Protein AF-A0A2T0LGY8-F1 (afdb_monomer_lite)

Secondary structure (DSSP, 8-state):
---------HHHHHHHHHHTT--HHHHHHHTT--HHHHHHHHHHTT-PPPHHHHHHHHHHHHHHHHHHHHHHTTS-----

Sequence (80 aa):
MGGGKGDIRPEGRIADLYRSGWSLVDIAASLDRSIREVVEVLRQNGIPPKPEHLQEAEAHLYRERELSLMFRKRTPSGKS

pLDDT: mean 82.99, std 17.83, range [40.12, 96.88]

Structure (mmCIF, N/CA/C/O backbone):
data_AF-A0A2T0LGY8-F1
#
_entry.id   AF-A0A2T0LGY8-F1
#
loop_
_atom_site.group_PDB
_atom_site.id
_atom_site.type_symbol
_atom_site.label_atom_id
_atom_site.label_alt_id
_atom_site.label_comp_id
_atom_site.label_asym_id
_atom_site.label_entity_id
_atom_site.label_seq_id
_atom_site.pdbx_PDB_ins_code
_atom_site.Cartn_x
_atom_site.Cartn_y
_atom_site.Cartn_z
_atom_site.occupancy
_atom_site.B_iso_or_equiv
_atom_site.auth_seq_id
_atom_site.auth_comp_id
_atom_site.auth_asym_id
_atom_site.auth_atom_id
_atom_site.pdbx_PDB_model_num
ATOM 1 N N . MET A 1 1 ? -32.693 15.482 -19.027 1.00 51.56 1 MET A N 1
ATOM 2 C CA . MET A 1 1 ? -32.104 14.307 -18.348 1.00 51.56 1 MET A CA 1
ATOM 3 C C . MET A 1 1 ? -31.129 13.664 -19.315 1.00 51.56 1 MET A C 1
ATOM 5 O O . MET A 1 1 ? -31.562 13.282 -20.391 1.00 51.56 1 MET A O 1
ATOM 9 N N . GLY A 1 2 ? -29.835 13.617 -19.002 1.00 40.62 2 GLY A N 1
ATOM 10 C CA . GLY A 1 2 ? -28.858 13.035 -19.921 1.00 40.62 2 GLY A CA 1
ATOM 11 C C . GLY A 1 2 ? -27.476 12.868 -19.302 1.00 40.62 2 GLY A C 1
ATOM 12 O O . GLY A 1 2 ? -26.774 13.851 -19.112 1.00 40.62 2 GLY A O 1
ATOM 13 N N . GLY A 1 3 ? -27.118 11.610 -19.028 1.00 40.12 3 GLY A N 1
ATOM 14 C CA . GLY A 1 3 ? -25.750 11.100 -19.132 1.00 40.12 3 GLY A CA 1
ATOM 15 C C . GLY A 1 3 ? -24.765 11.499 -18.039 1.00 40.12 3 GLY A C 1
ATOM 16 O O . GLY A 1 3 ? -23.828 12.243 -18.307 1.00 40.12 3 GLY A O 1
ATOM 17 N N . GLY A 1 4 ? -24.913 10.926 -16.841 1.00 43.59 4 GLY A N 1
ATOM 18 C CA . GLY A 1 4 ? -23.826 10.866 -15.866 1.00 43.59 4 GLY A CA 1
ATOM 19 C C . GLY A 1 4 ? -22.655 10.061 -16.431 1.00 43.59 4 GLY A C 1
ATOM 20 O O . GLY A 1 4 ? -22.628 8.838 -16.323 1.00 43.59 4 GLY A O 1
ATOM 21 N N . LYS A 1 5 ? -21.682 10.744 -17.042 1.00 44.28 5 LYS A N 1
ATOM 22 C CA . LYS A 1 5 ? -20.323 10.213 -17.124 1.00 44.28 5 LYS A CA 1
ATOM 23 C C . LYS A 1 5 ? -19.810 10.178 -15.693 1.00 44.28 5 LYS A C 1
ATOM 25 O O . LYS A 1 5 ? -19.551 11.216 -15.094 1.00 44.28 5 LYS A O 1
ATOM 30 N N . GLY A 1 6 ? -19.770 8.978 -15.124 1.00 46.28 6 GLY A N 1
ATOM 31 C CA . GLY A 1 6 ? -19.070 8.710 -13.882 1.00 46.28 6 GLY A CA 1
ATOM 32 C C . GLY A 1 6 ? -17.585 8.951 -14.100 1.00 46.28 6 GLY A C 1
ATOM 33 O O . GLY A 1 6 ? -16.836 8.013 -14.349 1.00 46.28 6 GLY A O 1
ATOM 34 N N . ASP A 1 7 ? -17.163 10.209 -14.020 1.00 49.25 7 ASP A N 1
ATOM 35 C CA . ASP A 1 7 ? -15.798 10.567 -13.674 1.00 49.25 7 ASP A CA 1
ATOM 36 C C . ASP A 1 7 ? -15.607 10.113 -12.226 1.00 49.25 7 ASP A C 1
ATOM 38 O O . ASP A 1 7 ? -15.773 10.883 -11.276 1.00 49.25 7 ASP A O 1
ATOM 42 N N . ILE A 1 8 ? -15.362 8.811 -12.044 1.00 57.19 8 ILE A N 1
ATOM 43 C CA . ILE A 1 8 ? -14.935 8.276 -10.758 1.00 57.19 8 ILE A CA 1
ATOM 44 C C . ILE A 1 8 ? -13.564 8.893 -10.551 1.00 57.19 8 ILE A C 1
ATOM 46 O O . ILE A 1 8 ? -12.559 8.420 -11.087 1.00 57.19 8 ILE A O 1
ATOM 50 N N . ARG A 1 9 ? -13.562 10.026 -9.854 1.00 63.81 9 ARG A N 1
ATOM 51 C CA . ARG A 1 9 ? -12.364 10.713 -9.409 1.00 63.81 9 ARG A CA 1
ATOM 52 C C . ARG A 1 9 ? -11.382 9.653 -8.890 1.00 63.81 9 ARG A C 1
ATOM 54 O O . ARG A 1 9 ? -11.812 8.790 -8.115 1.00 63.81 9 ARG A O 1
ATOM 61 N N . PRO A 1 10 ? -10.125 9.634 -9.365 1.00 66.69 10 PRO A N 1
ATOM 62 C CA . PRO A 1 10 ? -9.176 8.561 -9.064 1.00 66.69 10 PRO A CA 1
ATOM 63 C C . PRO A 1 10 ? -9.026 8.314 -7.553 1.00 66.69 10 PRO A C 1
ATOM 65 O O . PRO A 1 10 ? -8.799 7.184 -7.127 1.00 66.69 10 PRO A O 1
ATOM 68 N N . GLU A 1 11 ? -9.267 9.339 -6.738 1.00 71.75 11 GLU A N 1
ATOM 69 C CA . GLU A 1 11 ? -9.279 9.288 -5.280 1.00 71.75 11 GLU A CA 1
ATOM 70 C C . GLU A 1 11 ? -10.403 8.404 -4.713 1.00 71.75 11 GLU A C 1
ATOM 72 O O . GLU A 1 11 ? -10.179 7.642 -3.772 1.00 71.75 11 GLU A O 1
ATOM 77 N N . GLY A 1 12 ? -11.602 8.452 -5.305 1.00 77.69 12 GLY A N 1
ATOM 78 C CA . GLY A 1 12 ? -12.722 7.588 -4.918 1.00 77.69 12 GLY A CA 1
ATOM 79 C C . GLY A 1 12 ? -12.440 6.121 -5.243 1.00 77.69 12 GLY A C 1
ATOM 80 O O . GLY A 1 12 ? -12.715 5.232 -4.439 1.00 77.69 12 GLY A O 1
ATOM 81 N N . ARG A 1 13 ? -11.770 5.876 -6.374 1.00 88.31 13 ARG A N 1
ATOM 82 C CA . ARG A 1 13 ? -11.389 4.526 -6.802 1.00 88.31 13 ARG A CA 1
ATOM 83 C C . ARG A 1 13 ? -10.363 3.878 -5.866 1.00 88.31 13 ARG A C 1
ATOM 85 O O . ARG A 1 13 ? -10.458 2.681 -5.618 1.00 88.31 13 ARG A O 1
ATOM 92 N N . ILE A 1 14 ? -9.422 4.648 -5.311 1.00 93.50 14 ILE A N 1
ATOM 93 C CA . ILE A 1 14 ? -8.454 4.155 -4.314 1.00 93.50 14 ILE A CA 1
ATOM 94 C C . ILE A 1 14 ? -9.170 3.630 -3.061 1.00 93.50 14 ILE A C 1
ATOM 96 O O . ILE A 1 14 ? -8.890 2.521 -2.603 1.00 93.50 14 ILE A O 1
ATOM 100 N N . ALA A 1 15 ? -10.113 4.408 -2.523 1.00 91.81 15 ALA A N 1
ATOM 101 C CA . ALA A 1 15 ? -10.874 4.026 -1.338 1.00 91.81 15 ALA A CA 1
ATOM 102 C C . ALA A 1 15 ? -11.701 2.750 -1.568 1.00 91.81 15 ALA A C 1
ATOM 104 O O . ALA A 1 15 ? -11.734 1.872 -0.704 1.00 91.81 15 ALA A O 1
ATOM 105 N N . ASP A 1 16 ? -12.338 2.629 -2.732 1.00 92.69 16 ASP A N 1
ATOM 106 C CA . ASP A 1 16 ? -13.175 1.475 -3.063 1.00 92.69 16 ASP A CA 1
ATOM 107 C C . ASP A 1 16 ? -12.359 0.194 -3.258 1.00 92.69 16 ASP A C 1
ATOM 109 O O . ASP A 1 16 ? -12.735 -0.860 -2.738 1.00 92.69 16 ASP A O 1
ATOM 113 N N . LEU A 1 17 ? -11.208 0.276 -3.934 1.00 94.75 17 LEU A N 1
ATOM 114 C CA . LEU A 1 17 ? -10.306 -0.868 -4.096 1.00 94.75 17 LEU A CA 1
ATOM 115 C C . LEU A 1 17 ? -9.767 -1.348 -2.745 1.00 94.75 17 LEU A C 1
ATOM 117 O O . LEU A 1 17 ? -9.793 -2.545 -2.458 1.00 94.75 17 LEU A O 1
ATOM 121 N N . TYR A 1 18 ? -9.361 -0.417 -1.879 1.00 95.00 18 TYR A N 1
ATOM 122 C CA . TYR A 1 18 ? -8.864 -0.758 -0.549 1.00 95.00 18 TYR A CA 1
ATOM 123 C C . TYR A 1 18 ? -9.942 -1.422 0.319 1.00 95.00 18 TYR A C 1
ATOM 125 O O . TYR A 1 18 ? -9.690 -2.440 0.961 1.00 95.00 18 TYR A O 1
ATOM 133 N N . ARG A 1 19 ? -11.181 -0.909 0.295 1.00 92.44 19 ARG A N 1
ATOM 134 C CA . ARG A 1 19 ? -12.321 -1.551 0.981 1.00 92.44 19 ARG A CA 1
ATOM 135 C C . ARG A 1 19 ? -12.665 -2.923 0.403 1.00 92.44 19 ARG A C 1
ATOM 137 O O . ARG A 1 19 ? -13.131 -3.783 1.143 1.00 92.44 19 ARG A O 1
ATOM 144 N N . SER A 1 20 ? -12.412 -3.129 -0.887 1.00 94.50 20 SER A N 1
ATOM 145 C CA . SER A 1 20 ? -12.592 -4.416 -1.571 1.00 94.50 20 SER A CA 1
ATOM 146 C C . SER A 1 20 ? -11.484 -5.429 -1.251 1.00 94.50 20 SER A C 1
ATOM 148 O O . SER A 1 20 ? -11.521 -6.544 -1.765 1.00 94.50 20 SER A O 1
ATOM 150 N N . GLY A 1 21 ? -10.508 -5.061 -0.414 1.00 95.06 21 GLY A N 1
ATOM 151 C CA . GLY A 1 21 ? -9.443 -5.946 0.056 1.00 95.06 21 GLY A CA 1
ATOM 152 C C . GLY A 1 21 ? -8.170 -5.928 -0.787 1.00 95.06 21 GLY A C 1
ATOM 153 O O . GLY A 1 21 ? -7.318 -6.789 -0.592 1.00 95.06 21 GLY A O 1
ATOM 154 N N . TRP A 1 22 ? -8.019 -4.977 -1.712 1.00 96.44 22 TRP A N 1
ATOM 155 C CA . TRP A 1 22 ? -6.779 -4.837 -2.476 1.00 96.44 22 TRP A CA 1
ATOM 156 C C . TRP A 1 22 ? -5.645 -4.300 -1.596 1.00 96.44 22 TRP A C 1
ATOM 158 O O . TRP A 1 22 ? -5.865 -3.431 -0.746 1.00 96.44 22 TRP A O 1
ATOM 168 N N . SER A 1 23 ? -4.424 -4.787 -1.832 1.00 96.69 23 SER A N 1
ATOM 169 C CA . SER A 1 23 ? -3.233 -4.302 -1.132 1.00 96.69 23 SER A CA 1
ATOM 170 C C . SER A 1 23 ? -2.862 -2.885 -1.589 1.00 96.69 23 SER A C 1
ATOM 172 O O . SER A 1 23 ? -3.199 -2.446 -2.692 1.00 96.69 23 SER A O 1
ATOM 174 N N . LEU A 1 24 ? -2.118 -2.152 -0.756 1.00 96.88 24 LEU A N 1
ATOM 175 C CA . LEU A 1 24 ? -1.616 -0.820 -1.121 1.00 96.88 24 LEU A CA 1
ATOM 176 C C . LEU A 1 24 ? -0.698 -0.869 -2.354 1.00 96.88 24 LEU A C 1
ATOM 178 O O . LEU A 1 24 ? -0.673 0.080 -3.136 1.00 96.88 24 LEU A O 1
ATOM 182 N N . VAL A 1 25 ? 0.036 -1.974 -2.518 1.00 96.44 25 VAL A N 1
ATOM 183 C CA . VAL A 1 25 ? 0.951 -2.214 -3.638 1.00 96.44 25 VAL A CA 1
ATOM 184 C C . VAL A 1 25 ? 0.165 -2.437 -4.928 1.00 96.44 25 VAL A C 1
ATOM 186 O O . VAL A 1 25 ? 0.434 -1.773 -5.927 1.00 96.44 25 VAL A O 1
ATOM 189 N N . ASP A 1 26 ? -0.850 -3.303 -4.898 1.00 96.19 26 ASP A N 1
ATOM 190 C CA . ASP A 1 26 ? -1.658 -3.620 -6.080 1.00 96.19 26 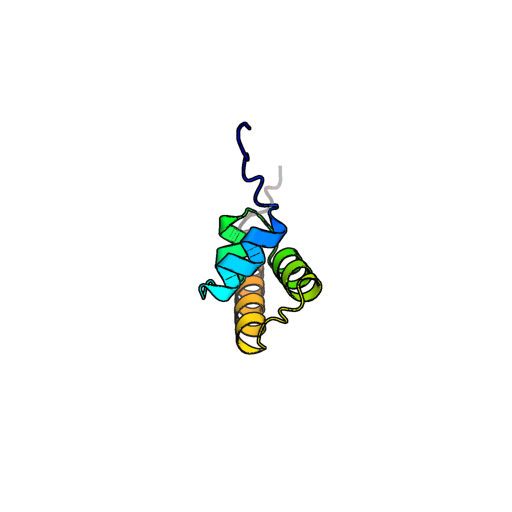ASP A CA 1
ATOM 191 C C . ASP A 1 26 ? -2.470 -2.412 -6.548 1.00 96.19 26 ASP A C 1
ATOM 193 O O . ASP A 1 26 ? -2.598 -2.173 -7.747 1.00 96.19 26 ASP A O 1
ATOM 197 N N . ILE A 1 27 ? -2.990 -1.611 -5.611 1.00 96.25 27 ILE A N 1
ATOM 198 C CA . ILE A 1 27 ? -3.690 -0.361 -5.935 1.00 96.25 27 ILE A CA 1
ATOM 199 C C . ILE A 1 27 ? -2.732 0.622 -6.612 1.00 96.25 27 ILE A C 1
ATOM 201 O O . ILE A 1 27 ? -3.078 1.200 -7.642 1.00 96.25 27 ILE A O 1
ATOM 205 N N . ALA A 1 28 ? -1.535 0.803 -6.047 1.00 95.25 28 ALA A N 1
ATOM 206 C CA . ALA A 1 28 ? -0.514 1.688 -6.596 1.00 95.25 28 ALA A CA 1
ATOM 207 C C . ALA A 1 28 ? -0.121 1.265 -8.021 1.00 95.25 28 ALA A C 1
ATOM 209 O O . ALA A 1 28 ? -0.177 2.080 -8.941 1.00 95.25 28 ALA A O 1
ATOM 210 N N . ALA A 1 29 ? 0.168 -0.022 -8.224 1.00 94.31 29 ALA A N 1
ATOM 211 C CA . ALA A 1 29 ? 0.513 -0.577 -9.528 1.00 94.31 29 ALA A CA 1
ATOM 212 C C . ALA A 1 29 ? -0.645 -0.481 -10.536 1.00 94.31 29 ALA A C 1
ATOM 214 O O . ALA A 1 29 ? -0.445 -0.067 -11.676 1.00 94.31 29 ALA A O 1
ATOM 215 N N . SER A 1 30 ? -1.873 -0.812 -10.124 1.00 93.88 30 SER A N 1
ATOM 216 C CA . SER A 1 30 ? -3.048 -0.792 -11.005 1.00 93.88 30 SER A CA 1
ATOM 217 C C . SER A 1 30 ? -3.438 0.613 -11.466 1.00 93.88 30 SER A C 1
ATOM 219 O O . SER A 1 30 ? -4.114 0.738 -12.489 1.00 93.88 30 SER A O 1
ATOM 221 N N . LEU A 1 31 ? -3.097 1.647 -10.697 1.00 91.81 31 LEU A N 1
ATOM 222 C CA . LEU A 1 31 ? -3.452 3.036 -10.991 1.00 91.81 31 LEU A CA 1
ATOM 223 C C . LEU A 1 31 ? -2.266 3.868 -11.493 1.00 91.81 31 LEU A C 1
ATOM 225 O O . LEU A 1 31 ? -2.439 5.068 -11.704 1.00 91.81 31 LEU A O 1
ATOM 229 N N . ASP A 1 32 ? -1.097 3.247 -11.682 1.00 92.00 32 ASP A N 1
ATOM 230 C CA . ASP A 1 32 ? 0.164 3.916 -12.032 1.00 92.00 32 ASP A CA 1
ATOM 231 C C . ASP A 1 32 ? 0.497 5.074 -11.070 1.00 92.00 32 ASP A C 1
ATOM 233 O O . ASP A 1 32 ? 0.832 6.191 -11.465 1.00 92.00 32 ASP A O 1
ATOM 237 N N . ARG A 1 33 ? 0.328 4.823 -9.765 1.00 92.62 33 ARG A N 1
ATOM 238 C CA . ARG A 1 33 ? 0.580 5.783 -8.679 1.00 92.62 33 ARG A CA 1
ATOM 239 C C . ARG A 1 33 ? 1.619 5.258 -7.708 1.00 92.62 33 ARG A C 1
ATOM 241 O O . ARG A 1 33 ? 1.904 4.069 -7.635 1.00 92.62 33 ARG A O 1
ATOM 248 N N . SER A 1 34 ? 2.165 6.163 -6.900 1.00 94.44 34 SER A N 1
ATOM 249 C CA . SER A 1 34 ? 3.039 5.761 -5.801 1.00 94.44 34 SER A CA 1
ATOM 250 C C . SER A 1 34 ? 2.231 5.217 -4.620 1.00 94.44 34 SER A C 1
ATOM 252 O O . SER A 1 34 ? 1.162 5.730 -4.288 1.00 94.44 34 SER A O 1
ATOM 254 N N . ILE A 1 35 ? 2.790 4.234 -3.911 1.00 95.12 35 ILE A N 1
ATOM 255 C CA . ILE A 1 35 ? 2.220 3.711 -2.657 1.00 95.12 35 ILE A CA 1
ATOM 256 C C . ILE A 1 35 ? 1.987 4.843 -1.643 1.00 95.12 35 ILE A C 1
ATOM 258 O O . ILE A 1 35 ? 0.985 4.858 -0.929 1.00 95.12 35 ILE A O 1
ATOM 262 N N . ARG A 1 36 ? 2.892 5.829 -1.603 1.00 94.56 36 ARG A N 1
ATOM 263 C CA . ARG A 1 36 ? 2.759 7.007 -0.740 1.00 94.56 36 ARG A CA 1
ATOM 264 C C . ARG A 1 36 ? 1.487 7.796 -1.051 1.00 94.56 36 ARG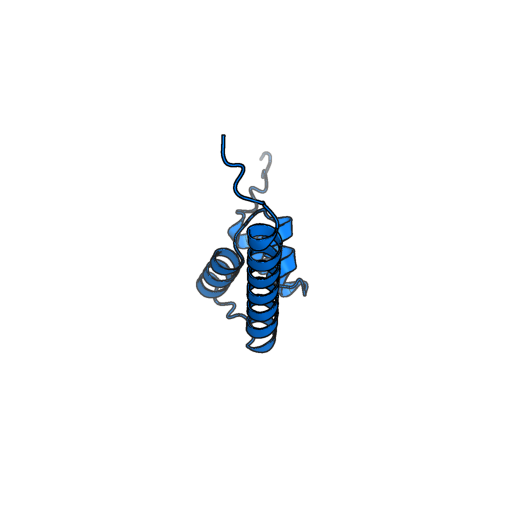 A C 1
ATOM 266 O O . ARG A 1 36 ? 0.755 8.133 -0.125 1.00 94.56 36 ARG A O 1
ATOM 273 N N . GLU A 1 37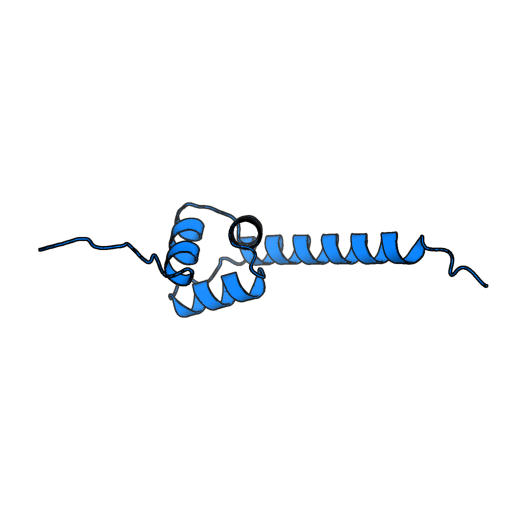 ? 1.230 8.065 -2.327 1.00 94.25 37 GLU A N 1
ATOM 274 C CA . GLU A 1 37 ? 0.034 8.787 -2.772 1.00 94.25 37 GLU A CA 1
ATOM 275 C C . GLU A 1 37 ? -1.240 8.027 -2.385 1.00 94.25 37 GLU A C 1
ATOM 277 O O . GLU A 1 37 ? -2.160 8.616 -1.824 1.00 94.25 37 GLU A O 1
ATOM 282 N N . VAL A 1 38 ? -1.261 6.704 -2.578 1.00 95.69 38 VAL A N 1
ATOM 283 C CA . VAL A 1 38 ? -2.381 5.845 -2.161 1.00 95.69 38 VAL A CA 1
ATOM 284 C C . VAL A 1 38 ? -2.659 5.987 -0.660 1.00 95.69 38 VAL A C 1
ATOM 286 O O . VAL A 1 38 ? -3.803 6.194 -0.257 1.00 95.69 38 VAL A O 1
ATOM 289 N N . VAL A 1 39 ? -1.623 5.940 0.184 1.00 95.75 39 VAL A N 1
ATOM 290 C CA . VAL A 1 39 ? -1.760 6.112 1.642 1.00 95.75 39 VAL A CA 1
ATOM 291 C C . VAL A 1 39 ? -2.269 7.508 2.010 1.00 95.75 39 VAL A C 1
ATOM 293 O O . VAL A 1 39 ? -3.121 7.636 2.892 1.00 95.75 39 VAL A O 1
ATOM 296 N N . GLU A 1 40 ? -1.756 8.555 1.364 1.00 94.81 40 GLU A N 1
ATOM 297 C CA . GLU A 1 40 ? -2.187 9.936 1.599 1.00 94.81 40 GLU A CA 1
ATOM 298 C C . GLU A 1 40 ? -3.669 10.120 1.238 1.00 94.81 40 GLU A C 1
ATOM 300 O O . GLU A 1 40 ? -4.432 10.639 2.055 1.00 94.81 40 GLU A O 1
ATOM 305 N N . VAL A 1 41 ? -4.103 9.608 0.083 1.00 93.75 41 VAL A N 1
ATOM 306 C CA . VAL A 1 41 ? -5.508 9.638 -0.350 1.00 93.75 41 VAL A CA 1
ATOM 307 C C . VAL A 1 41 ? -6.407 8.876 0.623 1.00 93.75 41 VAL A C 1
ATOM 309 O O . VAL A 1 41 ? -7.459 9.385 1.016 1.00 93.75 41 VAL A O 1
ATOM 312 N N . LEU A 1 42 ? -6.004 7.682 1.063 1.00 94.38 42 LEU A N 1
ATOM 313 C CA . LEU A 1 42 ? -6.774 6.898 2.032 1.00 94.38 42 LEU A CA 1
ATOM 314 C C . LEU A 1 42 ? -6.960 7.655 3.356 1.00 94.38 42 LEU A C 1
ATOM 316 O O . LEU A 1 42 ? -8.075 7.727 3.878 1.00 94.38 42 LEU A O 1
ATOM 320 N N . ARG A 1 43 ? -5.905 8.309 3.859 1.00 93.62 43 ARG A N 1
ATOM 321 C CA . ARG A 1 43 ? -5.978 9.157 5.062 1.00 93.62 43 ARG A CA 1
ATOM 322 C C . ARG A 1 43 ? -6.904 10.357 4.874 1.00 93.62 43 ARG A C 1
ATOM 324 O O . ARG A 1 43 ? -7.709 10.630 5.759 1.00 93.62 43 ARG A O 1
ATOM 331 N N . GLN A 1 44 ? -6.828 11.041 3.732 1.00 92.38 44 GLN A N 1
ATOM 332 C CA . GLN A 1 44 ? -7.705 12.177 3.409 1.00 92.38 44 GLN A CA 1
ATOM 333 C C . GLN A 1 44 ? -9.184 11.773 3.328 1.00 92.38 44 GLN A C 1
ATOM 335 O O . GLN A 1 44 ? -10.056 12.566 3.671 1.00 92.38 44 GLN A O 1
ATOM 340 N N . ASN A 1 45 ? -9.468 10.527 2.941 1.00 89.25 45 ASN A N 1
ATOM 341 C CA . ASN A 1 45 ? -10.818 9.960 2.907 1.00 89.25 45 ASN A CA 1
ATOM 342 C C . ASN A 1 45 ? -11.266 9.349 4.251 1.00 89.25 45 ASN A C 1
ATOM 344 O O . ASN A 1 45 ? -12.322 8.718 4.314 1.00 89.25 45 ASN A O 1
ATOM 348 N N . GLY A 1 46 ? -10.483 9.503 5.326 1.00 93.50 46 GLY A N 1
ATOM 349 C CA . GLY A 1 46 ? -10.821 8.981 6.654 1.00 93.50 46 GLY A CA 1
ATOM 350 C C . GLY A 1 46 ? -10.672 7.463 6.791 1.00 93.50 46 GLY A C 1
ATOM 351 O O . GLY A 1 46 ? -11.273 6.864 7.679 1.00 93.50 46 GLY A O 1
ATOM 352 N N . ILE A 1 47 ? -9.879 6.829 5.923 1.00 93.06 47 ILE A N 1
ATOM 353 C 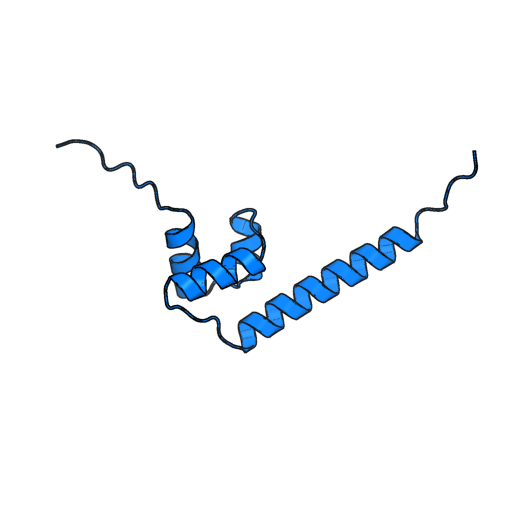CA . ILE A 1 47 ? -9.630 5.385 5.908 1.00 93.06 47 ILE A CA 1
ATOM 354 C C . ILE A 1 47 ? -8.146 5.152 6.218 1.00 93.06 47 ILE A C 1
ATOM 356 O O . ILE A 1 47 ? -7.350 4.927 5.309 1.00 93.06 47 ILE A O 1
ATOM 360 N N . PRO A 1 48 ? -7.707 5.248 7.483 1.00 92.25 48 PRO A N 1
ATOM 361 C CA . PRO A 1 48 ? -6.308 5.002 7.806 1.00 92.25 48 PRO A CA 1
ATOM 362 C C . PRO A 1 48 ? -5.929 3.552 7.449 1.00 92.25 48 PRO A C 1
ATOM 364 O O . PRO A 1 48 ? -6.624 2.620 7.871 1.00 92.25 48 PRO A O 1
ATOM 367 N N . PRO A 1 49 ? -4.841 3.328 6.686 1.00 93.88 49 PRO A N 1
ATOM 368 C CA . PRO A 1 49 ? -4.374 1.979 6.412 1.00 93.88 49 PRO A CA 1
ATOM 369 C C . PRO A 1 49 ? -3.970 1.262 7.697 1.00 93.88 49 PRO A C 1
ATOM 371 O O . PRO A 1 49 ? -3.430 1.884 8.616 1.00 93.88 49 PRO A O 1
ATOM 374 N N . LYS A 1 50 ? -4.211 -0.048 7.760 1.00 94.44 50 LYS A N 1
ATOM 375 C CA . LYS A 1 50 ? -3.828 -0.839 8.930 1.00 94.44 50 LYS A CA 1
ATOM 376 C C . LYS A 1 50 ? -2.299 -1.019 8.999 1.00 94.44 50 LYS A C 1
ATOM 378 O O . LYS A 1 50 ? -1.656 -1.040 7.944 1.00 94.44 50 LYS A O 1
ATOM 383 N N . PRO A 1 51 ? -1.704 -1.174 10.198 1.00 95.12 51 PRO A N 1
ATOM 384 C CA . PRO A 1 51 ? -0.258 -1.348 10.353 1.00 95.12 51 PRO A CA 1
ATOM 385 C C . PRO A 1 51 ? 0.330 -2.508 9.540 1.00 95.12 51 PRO A C 1
ATOM 387 O O . PRO A 1 51 ? 1.445 -2.398 9.038 1.00 95.12 51 PRO A O 1
ATOM 390 N N . GLU A 1 52 ? -0.398 -3.612 9.388 1.00 95.50 52 GLU A N 1
ATOM 391 C CA . GLU A 1 52 ? 0.017 -4.768 8.589 1.00 95.50 52 GLU A CA 1
ATOM 392 C C . GLU A 1 52 ? 0.161 -4.431 7.095 1.00 95.50 52 GLU A C 1
ATOM 394 O O . GLU A 1 52 ? 1.147 -4.818 6.474 1.00 95.50 52 GLU A O 1
ATOM 399 N N . HIS A 1 53 ? -0.747 -3.626 6.535 1.00 95.75 53 HIS A N 1
ATOM 400 C CA . HIS A 1 53 ? -0.688 -3.214 5.129 1.00 95.75 53 HIS A CA 1
ATOM 401 C C . HIS A 1 53 ? 0.452 -2.217 4.882 1.00 95.75 53 HIS A C 1
ATOM 403 O O . HIS A 1 53 ? 1.059 -2.202 3.813 1.00 95.75 53 HIS A O 1
ATOM 409 N N . LEU A 1 54 ? 0.759 -1.377 5.877 1.00 95.00 54 LEU A N 1
ATOM 410 C CA . LEU A 1 54 ? 1.900 -0.460 5.817 1.00 95.00 54 LEU A CA 1
ATOM 411 C C . LEU A 1 54 ? 3.235 -1.217 5.856 1.00 95.00 54 LEU A C 1
ATOM 413 O O . LEU A 1 54 ? 4.137 -0.873 5.097 1.00 95.00 54 LEU A O 1
ATOM 417 N N . GLN A 1 55 ? 3.346 -2.259 6.686 1.00 95.75 55 GLN A N 1
ATOM 418 C CA . GLN A 1 55 ? 4.534 -3.121 6.739 1.00 95.75 55 GLN A CA 1
ATOM 419 C C . GLN A 1 55 ? 4.756 -3.875 5.423 1.00 95.75 55 GLN A C 1
ATOM 421 O O . GLN A 1 55 ? 5.884 -3.957 4.942 1.00 95.75 55 GLN A O 1
ATOM 426 N N . GLU A 1 56 ? 3.689 -4.391 4.811 1.00 94.81 56 GLU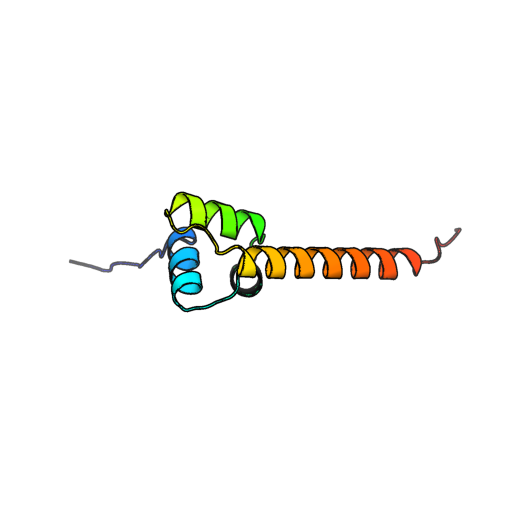 A N 1
ATOM 427 C CA . GLU A 1 56 ? 3.754 -5.032 3.494 1.00 94.81 56 GLU A CA 1
ATOM 428 C C . GLU A 1 56 ? 4.272 -4.063 2.418 1.00 94.81 56 GLU A C 1
ATOM 430 O O . GLU A 1 56 ? 5.212 -4.376 1.682 1.00 94.81 56 GLU A O 1
ATOM 435 N N . ALA A 1 57 ? 3.702 -2.857 2.372 1.00 94.38 57 ALA A N 1
ATOM 436 C CA . ALA A 1 57 ? 4.133 -1.793 1.474 1.00 94.38 57 ALA A CA 1
ATOM 437 C C . ALA A 1 57 ? 5.613 -1.411 1.671 1.00 94.38 57 ALA A C 1
ATOM 439 O O . ALA A 1 57 ? 6.343 -1.225 0.696 1.00 94.38 57 ALA A O 1
ATOM 440 N N . GLU A 1 58 ? 6.077 -1.311 2.917 1.00 94.19 58 GLU A N 1
ATOM 441 C CA . GLU A 1 58 ? 7.478 -1.020 3.233 1.00 94.19 58 GLU A CA 1
ATOM 442 C C . GLU A 1 58 ? 8.416 -2.148 2.779 1.00 94.19 58 GLU A C 1
ATOM 444 O O . GLU A 1 58 ? 9.441 -1.883 2.145 1.00 94.19 58 GLU A O 1
ATOM 449 N N . ALA A 1 59 ? 8.045 -3.405 3.033 1.00 95.12 59 ALA A N 1
ATOM 450 C CA . ALA A 1 59 ? 8.811 -4.568 2.595 1.00 95.12 59 ALA A CA 1
ATOM 451 C C . ALA A 1 59 ? 8.941 -4.624 1.062 1.00 95.12 59 ALA A C 1
ATOM 453 O O . ALA A 1 59 ? 10.013 -4.953 0.543 1.00 95.12 59 ALA A O 1
ATOM 454 N N . HIS A 1 60 ? 7.883 -4.252 0.333 1.00 93.94 60 HIS A N 1
ATOM 455 C CA . HIS A 1 60 ? 7.920 -4.137 -1.124 1.00 93.94 60 HIS A CA 1
ATOM 456 C C . HIS A 1 60 ? 8.939 -3.089 -1.586 1.00 93.94 60 HIS A C 1
ATOM 458 O O . HIS A 1 60 ? 9.835 -3.399 -2.373 1.00 93.94 60 HIS A O 1
ATOM 464 N N . LEU A 1 61 ? 8.859 -1.870 -1.045 1.00 92.00 61 LEU A N 1
ATOM 465 C CA . LEU A 1 61 ? 9.776 -0.777 -1.389 1.00 92.00 61 LEU A CA 1
ATOM 466 C C . LEU A 1 61 ? 11.234 -1.117 -1.056 1.00 92.00 61 LEU A C 1
ATOM 468 O O . LEU A 1 61 ? 12.146 -0.781 -1.817 1.00 92.00 61 LEU A O 1
ATOM 472 N N . TYR A 1 62 ? 11.469 -1.803 0.065 1.00 93.12 62 TYR A N 1
ATOM 473 C CA . TYR A 1 62 ? 12.798 -2.283 0.431 1.00 93.12 62 TYR A CA 1
ATOM 474 C C . TYR A 1 62 ? 13.336 -3.272 -0.607 1.00 93.12 62 TYR A C 1
ATOM 476 O O . TYR A 1 62 ? 14.443 -3.084 -1.115 1.00 93.12 62 TYR A O 1
ATOM 484 N N . ARG A 1 63 ? 12.530 -4.271 -0.988 1.00 91.75 63 ARG A N 1
ATOM 485 C CA . ARG A 1 63 ? 12.902 -5.263 -2.004 1.00 91.75 63 ARG A CA 1
ATOM 486 C C . ARG A 1 63 ? 13.195 -4.613 -3.358 1.00 91.75 63 ARG A C 1
ATOM 488 O O . ARG A 1 63 ? 14.204 -4.946 -3.977 1.00 91.75 63 ARG A O 1
ATOM 495 N N . GLU A 1 64 ? 12.370 -3.674 -3.817 1.00 88.38 64 GLU A N 1
ATOM 496 C CA . GLU A 1 64 ? 12.622 -2.946 -5.070 1.00 88.38 64 GLU A CA 1
ATOM 497 C C . GLU A 1 64 ? 13.937 -2.163 -5.027 1.00 88.38 64 GLU A C 1
ATOM 499 O O . GLU A 1 64 ? 14.724 -2.185 -5.980 1.00 88.38 64 GLU A O 1
ATOM 504 N N . ARG A 1 65 ? 14.223 -1.513 -3.894 1.00 89.25 65 ARG A N 1
ATOM 505 C CA . ARG A 1 65 ? 15.481 -0.795 -3.686 1.00 89.25 65 ARG A CA 1
ATOM 506 C C . ARG A 1 65 ? 16.681 -1.738 -3.698 1.00 89.25 65 ARG A C 1
ATOM 508 O O . ARG A 1 65 ? 17.691 -1.412 -4.322 1.00 89.25 65 ARG A O 1
ATOM 515 N N . GLU A 1 66 ? 16.593 -2.885 -3.031 1.00 90.75 66 GLU A N 1
ATOM 516 C CA . GLU A 1 66 ? 17.656 -3.892 -3.045 1.00 90.75 66 GLU A CA 1
ATOM 517 C C . GLU A 1 66 ? 17.926 -4.410 -4.456 1.00 90.75 66 GLU A C 1
ATOM 519 O O . GLU A 1 66 ? 19.081 -4.448 -4.883 1.00 90.75 66 GLU A O 1
ATOM 524 N N . LEU A 1 67 ? 16.874 -4.741 -5.209 1.00 86.94 67 LEU A N 1
ATOM 525 C CA . LEU A 1 67 ? 17.000 -5.162 -6.602 1.00 86.94 67 LEU A CA 1
ATOM 526 C C . LEU A 1 67 ? 17.684 -4.074 -7.433 1.00 86.94 67 LEU A C 1
ATOM 528 O O . LEU A 1 67 ? 18.682 -4.345 -8.101 1.00 86.94 67 LEU A O 1
ATOM 532 N N . SER A 1 68 ? 17.225 -2.826 -7.327 1.00 86.19 68 SER A N 1
ATOM 533 C CA . SER A 1 68 ? 17.839 -1.686 -8.014 1.00 86.19 68 SER A CA 1
ATOM 534 C C . SER A 1 68 ? 19.338 -1.554 -7.694 1.00 86.19 68 SER A C 1
ATOM 536 O O . SER A 1 68 ? 20.165 -1.392 -8.597 1.00 86.19 68 SER A O 1
ATOM 538 N N . LEU A 1 69 ? 19.731 -1.716 -6.425 1.00 86.81 69 LEU A N 1
ATOM 539 C CA . LEU A 1 69 ? 21.136 -1.700 -6.004 1.00 86.81 69 LEU A CA 1
AT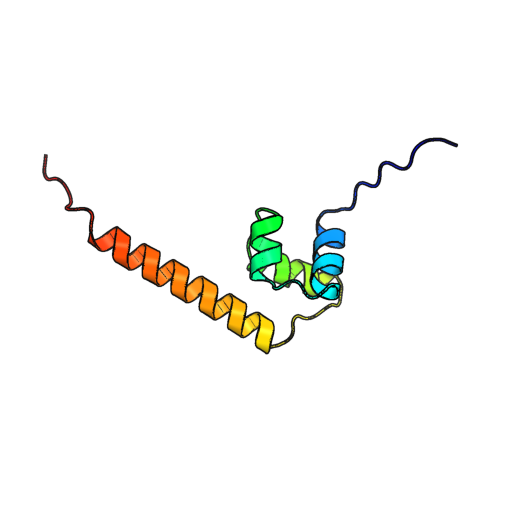OM 540 C C . LEU A 1 69 ? 21.943 -2.885 -6.558 1.00 86.81 69 LEU A C 1
ATOM 542 O O . LEU A 1 69 ? 23.100 -2.701 -6.946 1.00 86.81 69 LEU A O 1
ATOM 546 N N . MET A 1 70 ? 21.357 -4.082 -6.615 1.00 82.88 70 MET A N 1
ATOM 547 C CA . MET A 1 70 ? 21.998 -5.279 -7.173 1.00 82.88 70 MET A CA 1
ATOM 548 C C . MET A 1 70 ? 22.273 -5.130 -8.672 1.00 82.88 70 MET A C 1
ATOM 550 O O . MET A 1 70 ? 23.367 -5.460 -9.136 1.00 82.88 70 MET A O 1
ATOM 554 N N . PHE A 1 71 ? 21.315 -4.593 -9.429 1.00 77.44 71 PHE A N 1
ATOM 555 C CA . PHE A 1 71 ? 21.471 -4.386 -10.870 1.00 77.44 71 PHE A CA 1
ATOM 556 C C . PHE A 1 71 ? 22.381 -3.198 -11.201 1.00 77.44 71 PHE A C 1
ATOM 558 O O . PHE A 1 71 ? 23.171 -3.285 -12.140 1.00 77.44 71 PHE A O 1
ATOM 565 N N . ARG A 1 72 ? 22.392 -2.138 -10.380 1.00 70.75 72 ARG A N 1
ATOM 566 C CA . ARG A 1 72 ? 23.336 -1.014 -10.526 1.00 70.75 72 ARG A CA 1
ATOM 567 C C . ARG A 1 72 ? 24.803 -1.431 -10.353 1.00 70.75 72 ARG A C 1
ATOM 569 O O . ARG A 1 72 ? 25.682 -0.832 -10.962 1.00 70.75 72 ARG A O 1
ATOM 576 N N . LYS A 1 73 ? 25.092 -2.462 -9.551 1.00 59.47 73 LYS A N 1
ATOM 577 C CA . LYS A 1 73 ? 26.459 -2.989 -9.360 1.00 59.47 73 LYS A CA 1
ATOM 578 C C . LYS A 1 73 ? 26.960 -3.866 -10.519 1.00 59.47 73 LYS A C 1
ATOM 580 O O . LYS A 1 73 ? 28.131 -4.231 -10.519 1.00 59.47 73 LYS A O 1
ATOM 585 N N . ARG A 1 74 ? 26.104 -4.215 -11.490 1.00 56.69 74 ARG A N 1
ATOM 586 C CA . ARG A 1 74 ? 26.438 -5.112 -12.615 1.00 56.69 74 ARG A CA 1
ATOM 587 C C . ARG A 1 74 ? 26.665 -4.413 -13.954 1.00 56.69 74 ARG A C 1
ATOM 589 O O . ARG A 1 74 ? 26.940 -5.102 -14.928 1.00 56.69 74 ARG A O 1
ATOM 596 N N . THR A 1 75 ? 26.610 -3.086 -14.028 1.00 57.00 75 THR A N 1
ATOM 597 C CA . THR A 1 75 ? 27.130 -2.365 -15.196 1.00 57.00 75 THR A CA 1
ATOM 598 C C . THR A 1 75 ? 28.622 -2.110 -14.982 1.00 57.00 75 THR A C 1
ATOM 600 O O . THR A 1 75 ? 28.959 -1.265 -14.146 1.00 57.00 75 THR A O 1
ATOM 603 N N . PRO A 1 76 ? 29.542 -2.800 -15.688 1.00 51.78 76 PRO A N 1
ATOM 604 C CA . PRO A 1 76 ? 30.910 -2.327 -15.740 1.00 51.78 76 PRO A CA 1
ATOM 605 C C . PRO A 1 76 ? 30.849 -0.950 -16.391 1.00 51.78 76 PRO A C 1
ATOM 607 O O . PRO A 1 76 ? 30.336 -0.799 -17.498 1.00 51.78 76 PRO A O 1
ATOM 610 N N . SER A 1 77 ? 31.316 0.059 -15.658 1.00 52.41 77 SER A N 1
ATOM 611 C CA . SER A 1 77 ? 31.600 1.380 -16.200 1.00 52.41 77 SER A CA 1
ATOM 612 C C . SER A 1 77 ? 32.567 1.172 -17.360 1.00 52.41 77 SER A C 1
ATOM 614 O O . SER A 1 77 ? 33.760 0.957 -17.140 1.00 52.41 77 SER A O 1
ATOM 616 N N . GLY A 1 78 ? 32.037 1.138 -18.581 1.00 53.25 78 GLY A N 1
ATOM 617 C CA . GLY A 1 78 ? 32.831 1.062 -19.792 1.00 53.25 78 GLY A CA 1
ATOM 618 C C . GLY A 1 78 ? 33.728 2.286 -19.823 1.00 53.25 78 GLY A C 1
ATOM 619 O O . GLY A 1 78 ? 33.255 3.394 -20.049 1.00 53.25 78 GLY A O 1
ATOM 620 N N . LYS A 1 79 ? 35.015 2.091 -19.531 1.00 51.75 79 LYS A N 1
ATOM 621 C CA . LYS A 1 79 ? 36.051 3.018 -19.967 1.00 51.75 79 LYS A CA 1
ATOM 622 C C . LYS A 1 79 ? 36.009 3.010 -21.496 1.00 51.75 79 LYS A C 1
ATOM 624 O O . LYS A 1 79 ? 36.314 1.984 -22.101 1.00 51.75 79 LYS A O 1
ATOM 629 N N . SER A 1 80 ? 35.586 4.116 -22.090 1.00 46.22 80 SER A N 1
ATOM 630 C CA . SER A 1 80 ? 36.001 4.529 -23.432 1.00 46.22 80 SER A CA 1
ATOM 631 C C . SER A 1 80 ? 36.906 5.736 -23.277 1.00 46.22 80 SER A C 1
ATOM 633 O O . SER A 1 80 ? 36.602 6.562 -22.386 1.00 46.22 80 SER A O 1
#

Radius of gyration: 17.91 Å; chains: 1; bounding box: 68×20×34 Å

Organism: NCBI:txid201975

Foldseek 3Di:
DDDPPPPVPLLNVLLVCVVVPDALVCSCVVSVHDSVVSQVSCVVVVNHDDPVSVVVSVVVVVVVVVVVVVVVVPDDPDDD